Protein AF-A0A7J9CPM9-F1 (afdb_monomer_lite)

InterPro domains:
  IPR007705 Vesicle transport v-SNARE, N-terminal [PF05008] (13-63)
  IPR010989 SNARE [SSF47661] (13-64)
  IPR038407 Vesicle transport v-SNARE, N-terminal domain superfamily [G3DSA:1.20.58.400] (11-69)

Organism: Gossypium gossypioides (NCBI:txid34282)

Radius of gyration: 43.56 Å; chains: 1; bounding box: 111×20×104 Å

Foldseek 3Di:
DVVVVLVVVLVVLVVVLVVLVVVLVVQLVVLVPDDPVSSVVSVVVSVVSVVVSVVSVVVSVVVNVPDDDPPVVVVVVVVVVVVVVVVVVVVVVVVVVVVVVVVVVVVVVVVVVVVVVVVVVVVVVVVVVVVVVVVVVVVVVVVVVVVVVVVVVD

Sequence (154 aa):
MEVIIQIFMHLSIELDVAHFASQIRKMDLEARSLQPNVKAVLLAKLREYKSDLNNLKSEVKRIASGNLNPAARDELLESGMADALTASADQRSRLMTTTERLNQSSDRIKDGRRTMLETEELGVSILQDLHSQRQSLLHANNTVSLYGLSSWSG

Structure (mmCIF, N/CA/C/O backbone):
data_AF-A0A7J9CPM9-F1
#
_entry.id   AF-A0A7J9CPM9-F1
#
loop_
_atom_site.group_PDB
_atom_site.id
_atom_site.type_symbol
_atom_site.label_atom_id
_atom_site.label_alt_id
_atom_site.label_comp_id
_atom_site.label_asym_id
_atom_site.label_entity_id
_atom_site.label_seq_id
_atom_site.pdbx_PDB_ins_code
_atom_site.Cartn_x
_atom_site.Cartn_y
_atom_site.Cartn_z
_atom_site.occupancy
_atom_site.B_iso_or_equiv
_atom_site.auth_seq_id
_atom_site.auth_comp_id
_atom_site.auth_asym_id
_atom_site.auth_atom_id
_atom_site.pdbx_PDB_model_num
ATOM 1 N N . MET A 1 1 ? 47.557 -12.275 -34.104 1.00 62.56 1 MET A N 1
ATOM 2 C CA . MET A 1 1 ? 46.434 -13.159 -34.490 1.00 62.56 1 MET A CA 1
ATOM 3 C C . MET A 1 1 ? 45.152 -12.767 -33.752 1.00 62.56 1 MET A C 1
ATOM 5 O O . MET A 1 1 ? 44.134 -12.593 -34.398 1.00 62.56 1 MET A O 1
ATOM 9 N N . GLU A 1 2 ? 45.216 -12.523 -32.442 1.00 70.62 2 GLU A N 1
ATOM 10 C CA . GLU A 1 2 ? 44.077 -12.156 -31.578 1.00 70.62 2 GLU A CA 1
ATOM 11 C C . GLU A 1 2 ? 43.293 -10.902 -32.019 1.00 70.62 2 GLU A C 1
ATOM 13 O O . GLU A 1 2 ? 42.074 -10.946 -32.126 1.00 70.62 2 GLU A O 1
ATOM 18 N N . VAL A 1 3 ? 43.976 -9.817 -32.401 1.00 75.06 3 VAL A N 1
ATOM 19 C CA . VAL A 1 3 ? 43.317 -8.581 -32.880 1.00 75.06 3 VAL A CA 1
ATOM 20 C C . VAL A 1 3 ? 42.517 -8.807 -34.170 1.00 75.06 3 VAL A C 1
ATOM 22 O O . VAL A 1 3 ? 41.427 -8.271 -34.333 1.00 75.06 3 VAL A O 1
ATOM 25 N N . ILE A 1 4 ? 43.029 -9.641 -35.079 1.00 82.00 4 ILE A N 1
ATOM 26 C CA . ILE A 1 4 ? 42.342 -9.977 -36.336 1.00 82.00 4 ILE A CA 1
ATOM 27 C C . ILE A 1 4 ? 41.090 -10.815 -36.043 1.00 82.00 4 ILE A C 1
ATOM 29 O O . ILE A 1 4 ? 40.046 -10.580 -36.645 1.00 82.00 4 ILE A O 1
ATOM 33 N N . ILE A 1 5 ? 41.176 -11.743 -35.084 1.00 80.38 5 ILE A N 1
ATOM 34 C CA . ILE A 1 5 ? 40.041 -12.560 -34.632 1.00 80.38 5 ILE A CA 1
ATOM 35 C C . ILE A 1 5 ? 38.961 -11.676 -33.988 1.00 80.38 5 ILE A C 1
ATOM 37 O O . ILE A 1 5 ? 37.787 -11.822 -34.319 1.00 80.38 5 ILE A O 1
ATOM 41 N N . GLN A 1 6 ? 39.345 -10.721 -33.136 1.00 74.31 6 GLN A N 1
ATOM 42 C CA . GLN A 1 6 ? 38.427 -9.776 -32.489 1.00 74.31 6 GLN A CA 1
ATOM 43 C C . GLN A 1 6 ? 37.684 -8.899 -33.513 1.00 74.31 6 GLN A C 1
ATOM 45 O O . GLN A 1 6 ? 36.466 -8.745 -33.436 1.00 74.31 6 GLN A O 1
ATOM 50 N N . ILE A 1 7 ? 38.407 -8.347 -34.496 1.00 81.62 7 ILE A N 1
ATOM 51 C CA . ILE A 1 7 ? 37.827 -7.504 -35.555 1.00 81.62 7 ILE A CA 1
ATOM 52 C C . ILE A 1 7 ? 36.862 -8.316 -36.424 1.00 81.62 7 ILE A C 1
ATOM 54 O O . ILE A 1 7 ? 35.762 -7.852 -36.719 1.00 81.62 7 ILE A O 1
ATOM 58 N N . PHE A 1 8 ? 37.247 -9.537 -36.804 1.00 85.00 8 PHE A N 1
ATOM 59 C CA . PHE A 1 8 ? 36.393 -10.421 -37.593 1.00 85.00 8 PHE A CA 1
ATOM 60 C C . PHE A 1 8 ? 35.114 -10.806 -36.835 1.00 85.00 8 PHE A C 1
ATOM 62 O O . PHE A 1 8 ? 34.024 -10.758 -37.400 1.00 85.00 8 PHE A O 1
ATOM 69 N N . MET A 1 9 ? 35.232 -11.118 -35.541 1.00 83.69 9 MET A N 1
ATOM 70 C CA . MET A 1 9 ? 34.091 -11.424 -34.678 1.00 83.69 9 MET A CA 1
ATOM 71 C C . MET A 1 9 ? 33.135 -10.230 -34.554 1.00 83.69 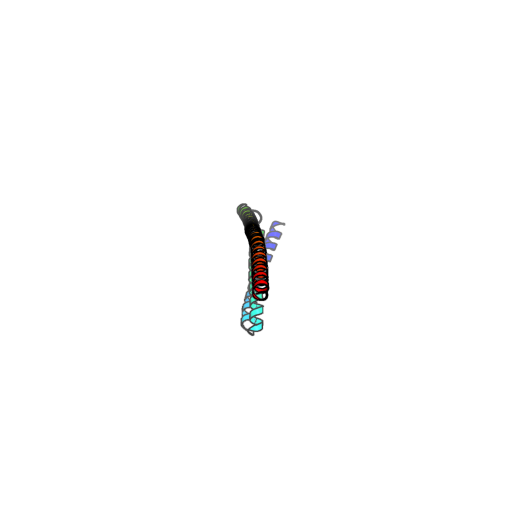9 MET A C 1
ATOM 73 O O . MET A 1 9 ? 31.929 -10.397 -34.713 1.00 83.69 9 MET A O 1
ATOM 77 N N . HIS A 1 10 ? 33.657 -9.021 -34.329 1.00 80.38 10 HIS A N 1
ATOM 78 C CA . HIS A 1 10 ? 32.836 -7.813 -34.232 1.00 80.38 10 HIS A CA 1
ATOM 79 C C . HIS A 1 10 ? 32.080 -7.520 -35.535 1.00 80.38 10 HIS A C 1
ATOM 81 O O . HIS A 1 10 ? 30.870 -7.297 -35.502 1.00 80.38 10 HIS A O 1
ATOM 87 N N . LEU A 1 11 ? 32.769 -7.594 -36.679 1.00 83.75 11 LEU A N 1
ATOM 88 C CA . LEU A 1 11 ? 32.161 -7.373 -37.991 1.00 83.75 11 LEU A CA 1
ATOM 89 C C . LEU A 1 11 ? 31.088 -8.425 -38.313 1.00 83.75 11 LEU A C 1
ATOM 91 O O . LEU A 1 11 ? 30.047 -8.084 -38.872 1.00 83.75 11 LEU A O 1
ATOM 95 N N . SER A 1 12 ? 31.316 -9.688 -37.929 1.00 87.00 12 SER A N 1
ATOM 96 C CA . SER A 1 12 ? 30.322 -10.759 -38.071 1.00 87.00 12 SER A CA 1
ATOM 97 C C . SER A 1 12 ? 29.054 -10.445 -37.276 1.00 87.00 12 SER A C 1
ATOM 99 O O . SER A 1 12 ? 27.957 -10.505 -37.821 1.00 87.00 12 SER A O 1
ATOM 101 N N . ILE A 1 13 ? 29.204 -10.039 -36.013 1.00 87.00 13 ILE A N 1
ATOM 102 C CA . ILE A 1 13 ? 28.071 -9.717 -35.140 1.00 87.00 13 ILE A CA 1
ATOM 103 C C . ILE A 1 13 ? 27.288 -8.504 -35.668 1.00 87.00 13 ILE A C 1
ATOM 105 O O . ILE A 1 13 ? 26.057 -8.517 -35.656 1.00 87.00 13 ILE A O 1
ATOM 109 N N . GLU A 1 14 ? 27.962 -7.455 -36.151 1.00 85.25 14 GLU A N 1
ATOM 110 C CA . GLU A 1 14 ? 27.271 -6.297 -36.738 1.00 85.25 14 GLU A CA 1
ATOM 111 C C . GLU A 1 14 ? 26.470 -6.667 -37.991 1.00 85.25 14 GLU A C 1
ATOM 113 O O . GLU A 1 14 ? 25.339 -6.196 -38.167 1.00 85.25 14 GLU A O 1
ATOM 118 N N . LEU A 1 15 ? 27.029 -7.534 -38.840 1.00 89.31 15 LEU A N 1
ATOM 119 C CA . LEU A 1 15 ? 26.349 -8.032 -40.030 1.00 89.31 15 LEU A CA 1
ATOM 120 C C . LEU A 1 15 ? 25.098 -8.839 -39.657 1.00 89.31 15 LEU A C 1
ATOM 122 O O . LEU A 1 15 ? 24.035 -8.629 -40.247 1.00 89.31 15 LEU A O 1
ATOM 126 N N . ASP A 1 16 ? 25.199 -9.701 -38.645 1.00 89.69 16 ASP A N 1
ATOM 127 C CA . ASP A 1 16 ? 24.076 -10.496 -38.148 1.00 89.69 16 ASP A CA 1
ATOM 128 C C . ASP A 1 16 ? 22.962 -9.603 -37.581 1.00 89.69 16 ASP A C 1
ATOM 130 O O . ASP A 1 16 ? 21.791 -9.764 -37.934 1.00 89.69 16 ASP A O 1
ATOM 134 N N . VAL A 1 17 ? 23.304 -8.591 -36.774 1.00 89.06 17 VAL A N 1
ATOM 135 C CA . VAL A 1 17 ? 22.330 -7.618 -36.242 1.00 89.06 17 VAL A CA 1
ATOM 136 C C . VAL A 1 17 ? 21.616 -6.870 -37.375 1.00 89.06 17 VAL A C 1
ATOM 138 O O . VAL A 1 17 ? 20.394 -6.687 -37.327 1.00 89.06 17 VAL A O 1
ATOM 141 N N . ALA A 1 18 ? 22.346 -6.460 -38.416 1.00 89.69 18 ALA A N 1
ATOM 142 C CA . ALA A 1 18 ? 21.758 -5.812 -39.587 1.00 89.69 18 ALA A CA 1
ATOM 143 C C . ALA A 1 18 ? 20.816 -6.755 -40.359 1.00 89.69 18 ALA A C 1
ATOM 145 O O . ALA A 1 18 ? 19.730 -6.341 -40.786 1.00 89.69 18 ALA A O 1
ATOM 146 N N . HIS A 1 19 ? 21.189 -8.029 -40.494 1.00 92.06 19 HIS A N 1
ATOM 147 C CA . HIS A 1 19 ? 20.360 -9.053 -41.122 1.00 92.06 19 HIS A CA 1
ATOM 148 C C . HIS A 1 19 ? 19.051 -9.283 -40.346 1.00 92.06 19 HIS A C 1
ATOM 150 O O . HIS A 1 19 ? 17.966 -9.215 -40.936 1.00 92.06 19 HIS A O 1
ATOM 156 N N . PHE A 1 20 ? 19.117 -9.450 -39.021 1.00 91.44 20 PHE A N 1
ATOM 157 C CA . PHE A 1 20 ? 17.926 -9.593 -38.176 1.00 91.44 20 PHE A CA 1
ATOM 158 C C . PHE A 1 20 ? 17.008 -8.366 -38.250 1.00 91.44 20 PHE A C 1
ATOM 160 O O . PHE A 1 20 ? 15.787 -8.511 -38.350 1.00 91.44 20 PHE A O 1
ATOM 167 N N . ALA A 1 21 ? 17.566 -7.153 -38.286 1.00 91.00 21 ALA A N 1
ATOM 168 C CA . ALA A 1 21 ? 16.777 -5.927 -38.415 1.00 91.00 21 ALA A CA 1
ATOM 169 C C . ALA A 1 21 ? 15.995 -5.877 -39.740 1.00 91.00 21 ALA A C 1
ATOM 171 O O . ALA A 1 21 ? 14.816 -5.505 -39.764 1.00 91.00 21 ALA A O 1
ATOM 172 N N . SER A 1 22 ? 16.629 -6.292 -40.840 1.00 93.00 22 SER A N 1
ATOM 173 C CA . SER A 1 22 ? 15.978 -6.420 -42.148 1.00 93.00 22 SER A CA 1
ATOM 174 C C . SER A 1 22 ? 14.845 -7.452 -42.118 1.00 93.00 22 SER A C 1
ATOM 176 O O . SER A 1 22 ? 13.735 -7.185 -42.591 1.00 93.00 22 SER A O 1
ATOM 178 N N . GLN A 1 23 ? 15.080 -8.604 -41.486 1.00 95.00 23 GLN A N 1
ATOM 179 C CA . GLN A 1 23 ? 14.089 -9.671 -41.370 1.00 95.00 23 GLN A CA 1
ATOM 180 C C . GLN A 1 23 ? 12.863 -9.238 -40.553 1.00 95.00 23 GLN A C 1
ATOM 182 O O . GLN A 1 23 ? 11.730 -9.458 -40.981 1.00 95.00 23 GLN A O 1
ATOM 187 N N . ILE A 1 24 ? 13.064 -8.540 -39.431 1.00 93.00 24 ILE A N 1
ATOM 188 C CA . ILE A 1 24 ? 11.974 -7.967 -38.627 1.00 93.00 24 ILE A CA 1
ATOM 189 C C . ILE A 1 24 ? 11.154 -6.964 -39.442 1.00 93.00 24 ILE A C 1
ATOM 191 O O . ILE A 1 24 ? 9.924 -6.960 -39.369 1.00 93.00 24 ILE A O 1
ATOM 195 N N . ARG A 1 25 ? 11.811 -6.123 -40.248 1.00 92.50 25 ARG A N 1
ATOM 196 C CA . ARG A 1 25 ? 11.119 -5.163 -41.118 1.00 92.50 25 ARG A CA 1
ATOM 197 C C . ARG A 1 25 ? 10.264 -5.865 -42.174 1.00 92.50 25 ARG A C 1
ATOM 199 O O . ARG A 1 25 ? 9.150 -5.417 -42.436 1.00 92.50 25 ARG A O 1
ATOM 206 N N . LYS A 1 26 ? 10.755 -6.965 -42.750 1.00 94.44 26 LYS A N 1
ATOM 207 C CA . LYS A 1 26 ? 9.991 -7.795 -43.690 1.00 94.44 26 LYS A CA 1
ATOM 208 C C . LYS A 1 26 ? 8.767 -8.423 -43.013 1.00 94.44 26 LYS A C 1
ATOM 210 O O . LYS A 1 26 ? 7.660 -8.279 -43.524 1.00 94.44 26 LYS A O 1
ATOM 215 N N . MET A 1 27 ? 8.943 -9.016 -41.831 1.00 93.88 27 MET A N 1
ATOM 216 C CA . MET A 1 27 ? 7.837 -9.598 -41.062 1.00 93.88 27 MET A CA 1
ATOM 217 C C . MET A 1 27 ? 6.778 -8.555 -40.664 1.00 93.88 27 MET A C 1
ATOM 219 O O . MET A 1 27 ? 5.592 -8.866 -40.656 1.00 93.88 27 MET A O 1
ATOM 223 N N . ASP A 1 28 ? 7.170 -7.309 -40.374 1.00 90.94 28 ASP A N 1
ATOM 224 C CA . ASP A 1 28 ? 6.231 -6.210 -40.091 1.00 90.94 28 ASP A CA 1
ATOM 225 C C . ASP A 1 28 ? 5.347 -5.869 -41.296 1.00 90.94 28 ASP A C 1
ATOM 227 O O . ASP A 1 28 ? 4.151 -5.627 -41.136 1.00 90.94 28 ASP A O 1
ATOM 231 N N . LEU A 1 29 ? 5.911 -5.890 -42.507 1.00 90.88 29 LEU A N 1
ATOM 232 C CA . LEU A 1 29 ? 5.160 -5.668 -43.744 1.00 90.88 29 LEU A CA 1
ATOM 233 C C . LEU A 1 29 ? 4.202 -6.826 -44.039 1.00 90.88 29 LEU A C 1
ATOM 235 O O . LEU A 1 29 ? 3.047 -6.586 -44.387 1.00 90.88 29 LEU A O 1
ATOM 239 N N . GLU A 1 30 ? 4.653 -8.065 -43.849 1.00 91.50 30 GLU A N 1
ATOM 240 C CA . GLU A 1 30 ? 3.836 -9.266 -44.053 1.00 91.50 30 GLU A CA 1
ATOM 241 C C . GLU A 1 30 ? 2.709 -9.375 -43.018 1.00 91.50 30 GLU A C 1
ATOM 243 O O . GLU A 1 30 ? 1.569 -9.658 -43.371 1.00 91.50 30 GLU A O 1
ATOM 248 N N . ALA A 1 31 ? 2.963 -9.057 -41.746 1.00 90.25 31 ALA A N 1
ATOM 249 C CA . ALA A 1 31 ? 1.936 -9.098 -40.706 1.00 90.25 31 ALA A CA 1
ATOM 250 C C . ALA A 1 31 ? 0.784 -8.108 -40.965 1.00 90.25 31 ALA A C 1
ATOM 252 O O . ALA A 1 31 ? -0.349 -8.337 -40.533 1.00 90.25 31 ALA A O 1
ATOM 253 N N . ARG A 1 32 ? 1.040 -7.004 -41.683 1.00 87.38 32 ARG A N 1
ATOM 254 C CA . ARG A 1 32 ? 0.024 -5.985 -41.994 1.00 87.38 32 ARG A CA 1
ATOM 255 C C . ARG A 1 32 ? -1.025 -6.449 -43.001 1.00 87.38 32 ARG A C 1
ATOM 257 O O . ARG A 1 32 ? -2.122 -5.888 -42.951 1.00 87.38 32 ARG A O 1
ATOM 264 N N . SER A 1 33 ? -0.709 -7.422 -43.862 1.00 88.06 33 SER A N 1
ATOM 265 C CA . SER A 1 33 ? -1.628 -7.975 -44.870 1.00 88.06 33 SER A CA 1
ATOM 266 C C . SER A 1 33 ? -2.509 -9.116 -44.339 1.00 88.06 33 SER A C 1
ATOM 268 O O . SER A 1 33 ? -3.397 -9.583 -45.049 1.00 88.06 33 SER A O 1
ATOM 270 N N . LEU A 1 34 ? -2.298 -9.549 -43.091 1.00 90.94 34 LEU A N 1
ATOM 271 C CA . LEU A 1 34 ? -3.043 -10.640 -42.461 1.00 90.94 34 LEU A CA 1
ATOM 272 C C . LEU A 1 34 ? -4.361 -10.180 -41.817 1.00 90.94 34 LEU A C 1
ATOM 274 O O . LEU A 1 34 ? -4.590 -8.996 -41.554 1.00 90.94 34 LEU A O 1
ATOM 278 N N . GLN A 1 35 ? -5.217 -11.159 -41.513 1.00 90.62 35 GLN A N 1
ATOM 279 C CA . GLN A 1 35 ? -6.495 -10.949 -40.830 1.00 90.62 35 GLN A CA 1
ATOM 280 C C . GLN A 1 35 ? -6.306 -10.342 -39.420 1.00 90.62 35 GLN A C 1
ATOM 282 O O . GLN A 1 35 ? -5.297 -10.624 -38.765 1.00 90.62 35 GLN A O 1
ATOM 287 N N . PRO A 1 36 ? -7.266 -9.538 -38.913 1.00 84.94 36 PRO A N 1
ATOM 288 C CA . PRO A 1 36 ? -7.095 -8.745 -37.687 1.00 84.94 36 PRO A CA 1
ATOM 289 C C . PRO A 1 36 ? -6.697 -9.543 -36.435 1.00 84.94 36 PRO A C 1
ATOM 291 O O . PRO A 1 36 ? -5.883 -9.077 -35.639 1.00 84.94 36 PRO A O 1
ATOM 294 N N . ASN A 1 37 ? -7.236 -10.753 -36.281 1.00 82.62 37 ASN A N 1
ATOM 295 C CA . ASN A 1 37 ? -6.967 -11.657 -35.161 1.00 82.62 37 ASN A CA 1
ATOM 296 C C . ASN A 1 37 ? -5.507 -12.144 -35.127 1.00 82.62 37 ASN A C 1
ATOM 298 O O . ASN A 1 37 ? -4.856 -12.077 -34.087 1.00 82.62 37 ASN A O 1
ATOM 302 N N . VAL A 1 38 ? -4.971 -12.592 -36.264 1.00 87.00 38 VAL A N 1
ATOM 303 C CA . VAL A 1 38 ? -3.589 -13.089 -36.381 1.00 87.00 38 VAL A CA 1
ATOM 304 C C . VAL A 1 38 ? -2.593 -11.925 -36.393 1.00 87.00 38 VAL A C 1
ATOM 306 O O . VAL A 1 38 ? -1.536 -11.988 -35.763 1.00 87.00 38 VAL A O 1
ATOM 309 N N . LYS A 1 39 ? -2.960 -10.817 -37.047 1.00 89.88 39 LYS A N 1
ATOM 310 C CA . LYS A 1 39 ? -2.171 -9.582 -37.127 1.00 89.88 39 LYS A CA 1
ATOM 311 C C . LYS A 1 39 ? -1.830 -9.010 -35.751 1.00 89.88 39 LYS A C 1
ATOM 313 O O . LYS A 1 39 ? -0.679 -8.650 -35.521 1.00 89.88 39 LYS A O 1
ATOM 318 N N . ALA A 1 40 ? -2.799 -8.930 -34.836 1.00 86.94 40 ALA A N 1
ATOM 319 C CA . ALA A 1 40 ? -2.576 -8.356 -33.506 1.00 86.94 40 ALA A CA 1
ATOM 320 C C . ALA A 1 40 ? -1.516 -9.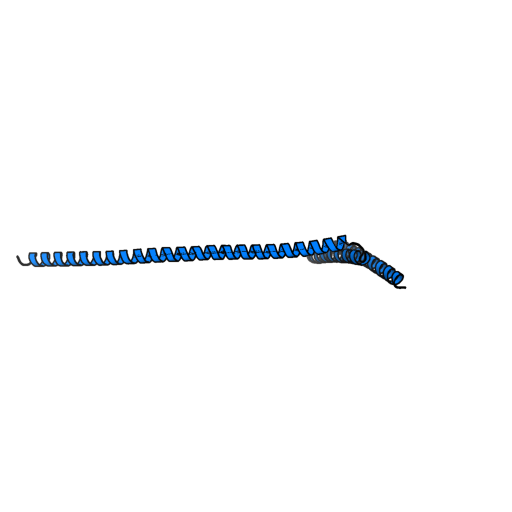135 -32.705 1.00 86.94 40 ALA A C 1
ATOM 322 O O . ALA A 1 40 ? -0.617 -8.534 -32.115 1.00 86.94 40 ALA A O 1
ATOM 323 N N . VAL A 1 41 ? -1.576 -10.471 -32.747 1.00 90.12 41 VAL A N 1
ATOM 324 C CA . VAL A 1 41 ? -0.631 -11.356 -32.046 1.00 90.12 41 VAL A CA 1
ATOM 325 C C . VAL A 1 41 ? 0.778 -11.245 -32.635 1.00 90.12 41 VAL A C 1
ATOM 327 O O . VAL A 1 41 ? 1.755 -11.139 -31.894 1.00 90.12 41 VAL A O 1
ATOM 330 N N . LEU A 1 42 ? 0.902 -11.227 -33.965 1.00 89.69 42 LEU A N 1
ATOM 331 C CA . LEU A 1 42 ? 2.205 -11.134 -34.629 1.00 89.69 42 LEU A CA 1
ATOM 332 C C . LEU A 1 42 ? 2.856 -9.756 -34.460 1.00 89.69 42 LEU A C 1
ATOM 334 O O . LEU A 1 42 ? 4.063 -9.684 -34.244 1.00 89.69 42 LEU A O 1
ATOM 338 N N . LEU A 1 43 ? 2.082 -8.666 -34.481 1.00 88.88 43 LEU A N 1
ATOM 339 C CA . LEU A 1 43 ? 2.612 -7.324 -34.216 1.00 88.88 43 LEU A CA 1
ATOM 340 C C . LEU A 1 43 ? 3.111 -7.166 -32.773 1.00 88.88 43 LEU A C 1
ATOM 342 O O . LEU A 1 43 ? 4.106 -6.476 -32.548 1.00 88.88 43 LEU A O 1
ATOM 346 N N . ALA A 1 44 ? 2.468 -7.827 -31.804 1.00 89.31 44 ALA A N 1
ATOM 347 C CA . ALA A 1 44 ? 2.952 -7.859 -30.426 1.00 89.31 44 ALA A CA 1
ATOM 348 C C . ALA A 1 44 ? 4.322 -8.554 -30.327 1.00 89.31 44 ALA A C 1
ATOM 350 O O . ALA A 1 44 ? 5.252 -7.966 -29.774 1.00 89.31 44 ALA A O 1
ATOM 351 N N . LYS A 1 45 ? 4.478 -9.731 -30.952 1.00 90.94 45 LYS A N 1
ATOM 352 C CA . LYS A 1 45 ? 5.773 -10.436 -31.035 1.00 90.94 45 LYS A CA 1
ATOM 353 C C . LYS A 1 45 ? 6.837 -9.634 -31.788 1.00 90.94 45 LYS A C 1
ATOM 355 O O . LYS A 1 45 ? 7.994 -9.609 -31.396 1.00 90.94 45 LYS A O 1
ATOM 360 N N . LEU A 1 46 ? 6.456 -8.916 -32.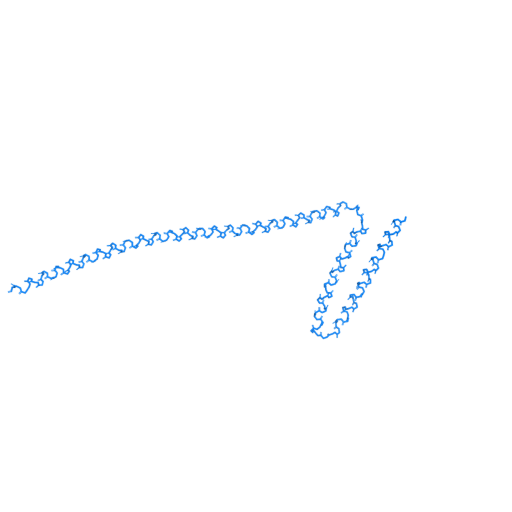844 1.00 91.12 46 LEU A N 1
ATOM 361 C CA . LEU A 1 46 ? 7.383 -8.046 -33.574 1.00 91.12 46 LEU A CA 1
ATOM 362 C C . LEU A 1 46 ? 7.868 -6.863 -32.737 1.00 91.12 46 LEU A C 1
ATOM 364 O O . LEU A 1 46 ? 8.997 -6.412 -32.921 1.00 91.12 46 LEU A O 1
ATOM 368 N N . ARG A 1 47 ? 7.039 -6.342 -31.826 1.00 89.44 47 ARG A N 1
ATOM 369 C CA . ARG A 1 47 ? 7.462 -5.301 -30.881 1.00 89.44 47 ARG A CA 1
ATOM 370 C C . ARG A 1 47 ? 8.483 -5.842 -29.880 1.00 89.44 47 ARG A C 1
ATOM 372 O O . ARG A 1 47 ? 9.449 -5.143 -29.594 1.00 89.44 47 ARG A O 1
ATOM 379 N N . GLU A 1 48 ? 8.282 -7.065 -29.402 1.00 89.69 48 GLU A N 1
ATOM 380 C CA . GLU A 1 48 ? 9.221 -7.777 -28.529 1.00 89.69 48 GLU A CA 1
ATOM 381 C C . GLU A 1 48 ? 10.568 -7.991 -29.235 1.00 89.69 48 GLU A C 1
ATOM 383 O O . GLU A 1 48 ? 11.575 -7.460 -28.783 1.00 89.69 48 GLU A O 1
ATOM 388 N N . TYR A 1 49 ? 10.577 -8.575 -30.440 1.00 92.12 49 TYR A N 1
ATOM 389 C CA . TYR A 1 49 ? 11.814 -8.775 -31.207 1.00 92.12 49 TYR A CA 1
ATOM 390 C C . TYR A 1 49 ? 12.547 -7.474 -31.562 1.00 92.12 49 TYR A C 1
ATOM 392 O O . TYR A 1 49 ? 13.775 -7.446 -31.598 1.00 92.12 49 TYR A O 1
ATOM 400 N N . LYS A 1 50 ? 11.827 -6.369 -31.805 1.00 91.00 50 LYS A N 1
ATOM 401 C CA . LYS A 1 50 ? 12.454 -5.043 -31.980 1.00 91.00 50 LYS A CA 1
ATOM 402 C C . LYS A 1 50 ? 13.139 -4.567 -30.698 1.00 91.00 50 LYS A C 1
ATOM 404 O O . LYS A 1 50 ? 14.209 -3.969 -30.776 1.00 91.00 50 LYS A O 1
ATOM 409 N N . SER A 1 51 ? 12.524 -4.808 -29.541 1.00 90.44 51 SER A N 1
ATOM 410 C CA . SER A 1 51 ? 13.101 -4.482 -28.236 1.00 90.44 51 SER A CA 1
ATOM 411 C C . SER A 1 51 ? 14.352 -5.318 -27.968 1.00 90.44 51 SER A C 1
ATOM 413 O O . SER A 1 51 ? 15.398 -4.761 -27.645 1.00 90.44 51 SER A O 1
ATOM 415 N N . ASP A 1 52 ? 14.278 -6.629 -28.193 1.00 87.94 52 ASP A N 1
ATOM 416 C CA . ASP A 1 52 ? 15.404 -7.545 -27.999 1.00 87.94 52 ASP A CA 1
ATOM 417 C C . ASP A 1 52 ? 16.576 -7.202 -28.918 1.00 87.94 52 ASP A C 1
ATOM 419 O O . ASP A 1 52 ? 17.721 -7.164 -28.472 1.00 87.94 52 ASP A O 1
ATOM 423 N N . LEU A 1 53 ? 16.305 -6.855 -30.181 1.00 89.38 53 LEU A N 1
ATOM 424 C CA . LEU A 1 53 ? 17.340 -6.409 -31.115 1.00 89.38 53 LEU A CA 1
ATOM 425 C C . LEU A 1 53 ? 18.008 -5.110 -30.650 1.00 89.38 53 LEU A C 1
ATOM 427 O O . LEU A 1 53 ? 19.225 -4.970 -30.770 1.00 89.38 53 LEU A O 1
ATOM 431 N N . ASN A 1 54 ? 17.246 -4.162 -3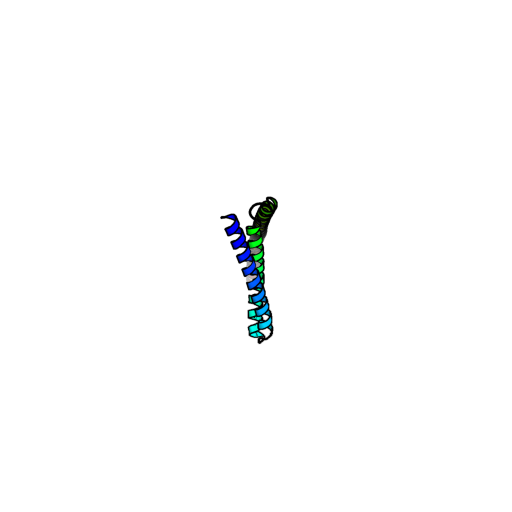0.099 1.00 87.19 54 ASN A N 1
ATOM 432 C CA . ASN A 1 54 ? 17.811 -2.931 -29.544 1.00 87.19 54 ASN A CA 1
ATOM 433 C C . ASN A 1 54 ? 18.694 -3.203 -28.316 1.00 87.19 54 ASN A C 1
ATOM 435 O O . ASN A 1 54 ? 19.756 -2.591 -28.190 1.00 87.19 54 ASN A O 1
ATOM 439 N N . ASN A 1 55 ? 18.288 -4.138 -27.454 1.00 87.31 55 ASN A N 1
ATOM 440 C CA . ASN A 1 55 ? 19.075 -4.578 -26.301 1.00 87.31 55 ASN A CA 1
ATOM 441 C C . ASN A 1 55 ? 20.361 -5.291 -26.740 1.00 87.31 55 ASN A C 1
ATOM 443 O O . ASN A 1 55 ? 21.444 -4.972 -26.259 1.00 87.31 55 ASN A O 1
ATOM 447 N N . LEU A 1 56 ? 20.271 -6.192 -27.719 1.00 85.50 56 LEU A N 1
ATOM 448 C CA . LEU A 1 56 ? 21.440 -6.878 -28.262 1.00 85.50 56 LEU A CA 1
ATOM 449 C C . LEU A 1 56 ? 22.402 -5.883 -28.922 1.00 85.50 56 LEU A C 1
ATOM 451 O O . LEU A 1 56 ? 23.605 -5.937 -28.698 1.00 85.50 56 LEU A O 1
ATOM 455 N N . LYS A 1 57 ? 21.885 -4.907 -29.677 1.00 85.50 57 LYS A N 1
ATOM 456 C CA . LYS A 1 57 ? 22.697 -3.842 -30.279 1.00 85.50 57 LYS A CA 1
ATOM 457 C C . LYS A 1 57 ? 23.424 -2.998 -29.224 1.00 85.50 57 LYS A C 1
ATOM 459 O O . LYS A 1 57 ? 24.576 -2.620 -29.442 1.00 85.50 57 LYS A O 1
ATOM 464 N N . SER A 1 58 ? 22.775 -2.679 -28.101 1.00 82.25 58 SER A N 1
ATOM 465 C CA . SER A 1 58 ? 23.403 -1.909 -27.019 1.00 82.25 58 SER A CA 1
ATOM 466 C C . SER A 1 58 ? 24.478 -2.722 -26.291 1.00 82.25 58 SER A C 1
ATOM 468 O O . SER A 1 58 ? 25.553 -2.195 -26.001 1.00 82.25 58 SER A O 1
ATOM 470 N N . GLU A 1 59 ? 24.246 -4.017 -26.086 1.00 81.62 59 GLU A N 1
ATOM 471 C CA . GLU A 1 59 ? 25.219 -4.956 -25.529 1.00 81.62 59 GLU A CA 1
ATOM 472 C C . GLU A 1 59 ? 26.430 -5.168 -26.445 1.00 81.62 59 GLU A C 1
ATOM 474 O O . GLU A 1 59 ? 27.566 -5.072 -25.985 1.00 81.62 59 GLU A O 1
ATOM 479 N N . VAL A 1 60 ? 26.218 -5.350 -27.750 1.00 79.38 60 VAL A N 1
ATOM 480 C CA . VAL A 1 60 ? 27.303 -5.445 -28.739 1.00 79.38 60 VAL A CA 1
ATOM 481 C C . VAL A 1 60 ? 28.133 -4.169 -28.747 1.00 79.38 60 VAL A C 1
ATOM 483 O O . VAL A 1 60 ? 29.358 -4.244 -28.713 1.00 79.38 60 VAL A O 1
ATOM 486 N N . LYS A 1 61 ? 27.495 -2.992 -28.710 1.00 78.56 61 LYS A N 1
ATOM 487 C CA . LYS A 1 61 ? 28.206 -1.711 -28.614 1.00 78.56 61 LYS A CA 1
ATOM 488 C C . LYS A 1 61 ? 29.033 -1.625 -27.328 1.00 78.56 61 LYS A C 1
ATOM 490 O O . LYS A 1 61 ? 30.170 -1.164 -27.380 1.00 78.56 61 LYS A O 1
ATOM 495 N N . ARG A 1 62 ? 28.497 -2.085 -26.193 1.00 74.12 62 ARG A N 1
ATOM 496 C CA . ARG A 1 62 ? 29.185 -2.125 -24.890 1.00 74.12 62 ARG A CA 1
ATOM 497 C C . ARG A 1 62 ? 30.406 -3.049 -24.905 1.00 74.12 62 ARG A C 1
ATOM 499 O O . ARG A 1 62 ? 31.455 -2.671 -24.401 1.00 74.12 62 ARG A O 1
ATOM 506 N N . ILE A 1 63 ? 30.284 -4.235 -25.496 1.00 73.31 63 ILE A N 1
ATOM 507 C CA . ILE A 1 63 ? 31.377 -5.215 -25.584 1.00 73.31 63 ILE A CA 1
ATOM 508 C C . ILE A 1 63 ? 32.440 -4.751 -26.594 1.00 73.31 63 ILE A C 1
ATOM 510 O O . ILE A 1 63 ? 33.633 -4.808 -26.304 1.00 73.31 63 ILE A O 1
ATOM 514 N N . ALA A 1 64 ? 32.020 -4.233 -27.752 1.00 68.94 64 ALA A N 1
ATOM 515 C CA . ALA A 1 64 ? 32.908 -3.749 -28.810 1.00 68.94 64 ALA A CA 1
ATOM 516 C C . ALA A 1 64 ? 33.701 -2.495 -28.416 1.00 68.94 64 ALA A C 1
ATOM 518 O O . ALA A 1 64 ? 34.849 -2.338 -28.821 1.00 68.94 64 ALA A O 1
ATOM 519 N N . SER A 1 65 ? 33.124 -1.627 -27.578 1.00 63.84 65 SER A N 1
ATOM 520 C CA . SER A 1 65 ? 33.831 -0.480 -26.985 1.00 63.84 65 SER A CA 1
ATOM 521 C C . SER A 1 65 ? 34.737 -0.852 -25.801 1.00 63.84 65 SER A C 1
ATOM 523 O O . SER A 1 65 ? 35.211 0.042 -25.104 1.00 63.84 65 SER A O 1
ATOM 525 N N . GLY A 1 66 ? 34.983 -2.157 -25.606 1.00 53.75 66 GLY A N 1
ATOM 526 C CA . GLY A 1 66 ? 35.985 -2.783 -24.744 1.00 53.75 66 GLY A CA 1
ATOM 527 C C . GLY A 1 66 ? 36.673 -1.874 -23.729 1.00 53.75 66 GLY A C 1
ATOM 528 O O . GLY A 1 66 ? 37.620 -1.183 -24.073 1.00 53.75 66 GLY A O 1
ATOM 529 N N . ASN A 1 67 ? 36.255 -1.950 -22.462 1.00 53.72 67 ASN A N 1
ATOM 530 C CA . ASN A 1 67 ? 37.089 -1.671 -21.283 1.00 53.72 67 ASN A CA 1
ATOM 531 C C . ASN A 1 67 ? 37.851 -0.317 -21.227 1.00 53.72 67 ASN A C 1
ATOM 533 O O . ASN A 1 67 ? 38.842 -0.213 -20.509 1.00 53.72 67 ASN A O 1
ATOM 537 N N . LEU A 1 68 ? 37.415 0.720 -21.955 1.00 51.41 68 LEU A N 1
ATOM 538 C CA . LEU A 1 68 ? 38.125 2.011 -22.029 1.00 51.41 68 LEU A CA 1
ATOM 539 C C . LEU A 1 68 ? 37.346 3.223 -21.499 1.00 51.41 68 LEU A C 1
ATOM 541 O O . LEU A 1 68 ? 37.888 4.324 -21.495 1.00 51.41 68 LEU A O 1
ATOM 545 N N . ASN A 1 69 ? 36.116 3.058 -21.004 1.00 56.28 69 ASN A N 1
ATOM 546 C CA . ASN A 1 69 ? 35.351 4.173 -20.436 1.00 56.28 69 ASN A CA 1
ATOM 547 C C . ASN A 1 69 ? 35.137 3.998 -18.928 1.00 56.28 69 ASN A C 1
ATOM 549 O O . ASN A 1 69 ? 34.151 3.372 -18.532 1.00 56.28 69 ASN A O 1
ATOM 553 N N . PRO A 1 70 ? 35.994 4.587 -18.068 1.00 57.53 70 PRO A N 1
ATOM 554 C CA . PRO A 1 70 ? 35.709 4.677 -16.634 1.00 57.53 70 PRO A CA 1
ATOM 555 C C . PRO A 1 70 ? 34.347 5.338 -16.362 1.00 57.53 70 PRO A C 1
ATOM 557 O O . PRO A 1 70 ? 33.674 4.947 -15.416 1.00 57.53 70 PRO A O 1
ATOM 560 N N . ALA A 1 71 ? 33.889 6.232 -17.248 1.00 58.03 71 ALA A N 1
ATOM 561 C CA . ALA A 1 71 ? 32.562 6.849 -17.193 1.00 58.03 71 ALA A CA 1
ATOM 562 C C . ALA A 1 71 ? 31.403 5.841 -17.335 1.00 58.03 71 ALA A C 1
ATOM 564 O O . ALA A 1 71 ? 30.434 5.923 -16.595 1.00 58.03 71 ALA A O 1
ATOM 565 N N . ALA A 1 72 ? 31.516 4.835 -18.211 1.00 58.31 72 ALA A N 1
ATOM 566 C CA . ALA A 1 72 ? 30.461 3.828 -18.385 1.00 58.31 72 ALA A CA 1
ATOM 567 C C . ALA A 1 72 ? 30.385 2.850 -17.197 1.00 58.31 72 ALA A C 1
ATOM 569 O O . ALA A 1 72 ? 29.324 2.310 -16.888 1.00 58.31 72 ALA A O 1
ATOM 570 N N . ARG A 1 73 ? 31.518 2.620 -16.517 1.00 60.88 73 ARG A N 1
ATOM 571 C CA . ARG A 1 73 ? 31.559 1.872 -15.254 1.00 60.88 73 ARG A CA 1
ATOM 572 C C . ARG A 1 73 ? 30.922 2.676 -14.122 1.00 60.88 73 ARG A C 1
ATOM 574 O O . ARG A 1 73 ? 30.231 2.081 -13.303 1.00 60.88 73 ARG A O 1
ATOM 581 N N . ASP A 1 74 ? 31.156 3.984 -14.075 1.00 59.59 74 ASP A N 1
ATOM 582 C CA . ASP A 1 74 ? 30.559 4.872 -13.072 1.00 59.59 74 ASP A CA 1
ATOM 583 C C . ASP A 1 74 ? 29.043 4.996 -13.260 1.00 59.59 74 ASP A C 1
ATOM 585 O O . ASP A 1 74 ? 28.306 4.776 -12.307 1.00 59.59 74 ASP A O 1
ATOM 589 N N . GLU A 1 75 ? 28.566 5.181 -14.496 1.00 61.47 75 GLU A N 1
ATOM 590 C CA . GLU A 1 75 ? 27.129 5.204 -14.817 1.00 61.47 75 GLU A CA 1
ATOM 591 C C . GLU A 1 75 ? 26.424 3.882 -14.462 1.00 61.47 75 GLU A C 1
ATOM 593 O O . GLU A 1 75 ? 25.298 3.887 -13.966 1.00 61.47 75 GLU A O 1
ATOM 598 N N . LEU A 1 76 ? 27.072 2.728 -14.669 1.00 63.78 76 LEU A N 1
ATOM 599 C CA . LEU A 1 76 ? 26.500 1.430 -14.293 1.00 63.78 76 LEU A CA 1
ATOM 600 C C . LEU A 1 76 ? 26.433 1.244 -12.769 1.00 63.78 76 LEU A C 1
ATOM 602 O O . LEU A 1 76 ? 25.464 0.681 -12.258 1.00 63.78 76 LEU A O 1
ATOM 606 N N . LEU A 1 77 ? 27.451 1.704 -12.037 1.00 67.56 77 LEU A N 1
ATOM 607 C CA . LEU A 1 77 ? 27.429 1.688 -10.574 1.00 67.56 77 LEU A CA 1
ATOM 608 C C . LEU A 1 77 ? 26.403 2.669 -10.010 1.00 67.56 77 LEU A C 1
ATOM 610 O O . LEU A 1 77 ? 25.715 2.328 -9.050 1.00 67.56 77 LEU A O 1
ATOM 614 N N . GLU A 1 78 ? 26.266 3.843 -10.618 1.00 67.81 78 GLU A N 1
ATOM 615 C CA . GLU A 1 78 ? 25.252 4.831 -10.267 1.00 67.81 78 GLU A CA 1
ATOM 616 C C . GLU A 1 78 ? 23.844 4.288 -10.535 1.00 67.81 78 GLU A C 1
ATOM 618 O O . GLU A 1 78 ? 22.993 4.362 -9.653 1.00 67.81 78 GLU A O 1
ATOM 623 N N . SER A 1 79 ? 23.617 3.635 -11.680 1.00 67.44 79 SER A N 1
ATOM 624 C CA . SER A 1 79 ? 22.359 2.941 -11.987 1.00 67.44 79 SER A CA 1
ATOM 625 C C . SER A 1 79 ? 22.051 1.842 -10.968 1.00 67.44 79 SER A C 1
ATOM 627 O O . SER A 1 79 ? 20.940 1.785 -10.450 1.00 67.44 79 SER A O 1
ATOM 629 N N . GLY A 1 80 ? 23.025 0.988 -10.632 1.00 69.50 80 GLY A N 1
ATOM 630 C CA . GLY A 1 80 ? 22.832 -0.069 -9.635 1.00 69.50 80 GLY A CA 1
ATOM 631 C C . GLY A 1 80 ? 22.574 0.479 -8.226 1.00 69.50 80 GLY A C 1
ATOM 632 O O . GLY A 1 80 ? 21.793 -0.091 -7.463 1.00 69.50 80 GLY A O 1
ATOM 633 N N . MET A 1 81 ? 23.187 1.613 -7.883 1.00 72.38 81 MET A N 1
ATOM 634 C CA . MET A 1 81 ? 22.948 2.311 -6.622 1.00 72.38 81 MET A CA 1
ATOM 635 C C . MET A 1 81 ? 21.581 3.005 -6.603 1.00 72.38 81 MET A C 1
ATOM 637 O O . MET A 1 81 ? 20.900 2.954 -5.581 1.00 72.38 81 MET A O 1
ATOM 641 N N . ALA A 1 82 ? 21.142 3.591 -7.718 1.00 70.94 82 ALA A N 1
ATOM 642 C CA . ALA A 1 82 ? 19.814 4.178 -7.873 1.00 70.94 82 ALA A CA 1
ATOM 643 C C . ALA A 1 82 ? 18.706 3.118 -7.764 1.00 70.94 82 ALA A C 1
ATOM 645 O O . ALA A 1 82 ? 17.714 3.338 -7.064 1.00 70.94 82 ALA A O 1
ATOM 646 N N . ASP A 1 83 ? 18.900 1.944 -8.364 1.00 70.94 83 ASP A N 1
ATOM 647 C CA . ASP A 1 83 ? 17.981 0.810 -8.234 1.00 70.94 83 ASP A CA 1
ATOM 648 C C . ASP A 1 83 ? 17.933 0.290 -6.790 1.00 70.94 83 ASP A C 1
ATOM 650 O O . ASP A 1 83 ? 16.851 0.068 -6.241 1.00 70.94 83 ASP A O 1
ATOM 654 N N . ALA A 1 84 ? 19.087 0.164 -6.124 1.00 71.25 84 ALA A N 1
ATOM 655 C CA . ALA A 1 84 ? 19.150 -0.241 -4.719 1.00 71.25 84 ALA A CA 1
ATOM 656 C C . ALA A 1 84 ? 18.495 0.789 -3.778 1.00 71.25 84 ALA A C 1
ATOM 658 O O . ALA A 1 84 ? 17.787 0.414 -2.839 1.00 71.25 84 ALA A O 1
ATOM 659 N N . LEU A 1 85 ? 18.689 2.086 -4.034 1.00 75.56 85 LEU A N 1
ATOM 660 C CA . LEU A 1 85 ? 18.043 3.175 -3.298 1.00 75.56 85 LEU A CA 1
ATOM 661 C C . LEU A 1 85 ? 16.528 3.166 -3.505 1.00 75.56 85 LEU A C 1
ATOM 663 O O . LEU A 1 85 ? 15.787 3.338 -2.540 1.00 75.56 85 LEU A O 1
ATOM 667 N N . THR A 1 86 ? 16.069 2.911 -4.729 1.00 77.06 86 THR A N 1
ATOM 668 C CA . THR A 1 86 ? 14.642 2.817 -5.060 1.00 77.06 86 THR A CA 1
ATOM 669 C C . THR A 1 86 ? 14.005 1.607 -4.379 1.00 77.06 86 THR A C 1
ATOM 671 O O . THR A 1 86 ? 12.989 1.751 -3.703 1.00 77.06 86 THR A O 1
ATOM 674 N N . ALA A 1 87 ? 14.640 0.433 -4.446 1.00 77.69 87 ALA A N 1
ATOM 675 C CA . ALA A 1 87 ? 14.179 -0.763 -3.741 1.00 77.69 87 ALA A CA 1
ATOM 676 C C . ALA A 1 87 ? 14.127 -0.550 -2.215 1.00 77.69 87 ALA A C 1
ATOM 678 O O . ALA A 1 87 ? 13.158 -0.940 -1.561 1.00 77.69 87 ALA A O 1
ATOM 679 N N . SER A 1 88 ? 15.134 0.123 -1.650 1.00 83.19 88 SER A N 1
ATOM 680 C CA . SER A 1 88 ? 15.179 0.488 -0.228 1.00 83.19 88 SER A CA 1
ATOM 681 C C . SER A 1 88 ? 14.075 1.483 0.155 1.00 83.19 88 SER A C 1
ATOM 683 O O . SER A 1 88 ? 13.401 1.315 1.177 1.00 83.19 88 SER A O 1
ATOM 685 N N . ALA A 1 89 ? 13.824 2.495 -0.681 1.00 82.62 89 ALA A N 1
ATOM 686 C CA . ALA A 1 89 ? 12.749 3.462 -0.480 1.00 82.62 89 ALA A CA 1
ATOM 687 C C . ALA A 1 89 ? 11.366 2.792 -0.518 1.00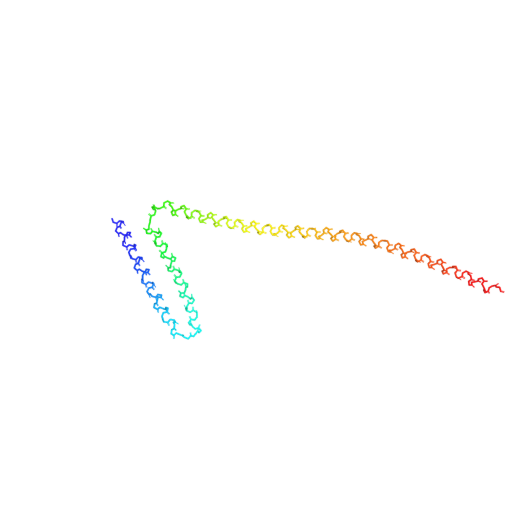 82.62 89 ALA A C 1
ATOM 689 O O . ALA A 1 89 ? 10.532 3.055 0.352 1.00 82.62 89 ALA A O 1
ATOM 690 N N . ASP A 1 90 ? 11.149 1.864 -1.450 1.00 87.62 90 ASP A N 1
ATOM 691 C CA . ASP A 1 90 ? 9.925 1.066 -1.547 1.00 87.62 90 ASP A CA 1
ATOM 692 C C . ASP A 1 90 ? 9.708 0.191 -0.307 1.00 87.62 90 ASP A C 1
ATOM 694 O O . ASP A 1 90 ? 8.605 0.145 0.250 1.00 87.62 90 ASP A O 1
ATOM 698 N N . GLN A 1 91 ? 10.760 -0.473 0.181 1.00 90.62 91 GLN A N 1
ATOM 699 C CA . GLN A 1 91 ? 10.706 -1.236 1.431 1.00 90.62 91 GLN A CA 1
ATOM 700 C C . GLN A 1 91 ? 10.354 -0.337 2.621 1.00 90.62 91 GLN A C 1
ATOM 702 O O . GLN A 1 91 ? 9.472 -0.675 3.415 1.00 90.62 91 GLN A O 1
ATOM 707 N N . ARG A 1 92 ? 10.984 0.838 2.725 1.00 91.81 92 ARG A N 1
ATOM 708 C CA . ARG A 1 92 ? 10.704 1.814 3.784 1.00 91.81 92 ARG A CA 1
ATOM 709 C C . ARG A 1 92 ? 9.263 2.324 3.725 1.00 91.81 92 ARG A C 1
ATOM 711 O O . ARG A 1 92 ? 8.614 2.406 4.765 1.00 91.81 92 ARG A O 1
ATOM 718 N N . SER A 1 93 ? 8.748 2.614 2.532 1.00 91.50 93 SER A N 1
ATOM 719 C CA . SER A 1 93 ? 7.361 3.047 2.312 1.00 91.50 93 SER A CA 1
ATOM 720 C C . SER A 1 93 ? 6.350 1.983 2.761 1.00 91.50 93 SER A C 1
ATOM 722 O O . SER A 1 93 ? 5.389 2.273 3.485 1.00 91.50 93 SER A O 1
ATOM 724 N N . ARG A 1 94 ? 6.608 0.712 2.423 1.00 93.12 94 ARG A N 1
ATOM 725 C CA . ARG A 1 94 ? 5.792 -0.432 2.868 1.00 93.12 94 ARG A CA 1
ATOM 726 C C . ARG A 1 94 ? 5.805 -0.592 4.385 1.00 93.12 94 ARG A C 1
ATOM 728 O O . ARG A 1 94 ? 4.745 -0.783 4.986 1.00 93.12 94 ARG A O 1
ATOM 735 N N . LEU A 1 95 ? 6.980 -0.492 5.007 1.00 95.00 95 LEU A N 1
ATOM 736 C CA . LEU A 1 95 ? 7.117 -0.556 6.463 1.00 95.00 95 LEU A CA 1
ATOM 737 C C . LEU A 1 95 ? 6.366 0.591 7.140 1.00 95.00 95 LEU A C 1
ATOM 739 O O . LEU A 1 95 ? 5.587 0.343 8.052 1.00 95.00 95 LEU A O 1
ATOM 743 N N . MET A 1 96 ? 6.518 1.822 6.649 1.00 94.94 96 MET A N 1
ATOM 744 C CA . MET A 1 96 ? 5.804 2.990 7.170 1.00 94.94 96 MET A CA 1
ATOM 745 C C . MET A 1 96 ? 4.281 2.808 7.091 1.00 94.94 96 MET A C 1
ATOM 747 O O . MET A 1 96 ? 3.586 3.014 8.081 1.00 94.94 96 MET A O 1
ATOM 751 N N . THR A 1 97 ? 3.767 2.333 5.953 1.00 95.06 97 THR A N 1
ATOM 752 C CA . THR A 1 97 ? 2.331 2.052 5.772 1.00 95.06 97 THR A CA 1
ATOM 753 C C . THR A 1 97 ? 1.827 0.963 6.724 1.00 95.06 97 THR A C 1
ATOM 755 O O . THR A 1 97 ? 0.700 1.029 7.218 1.00 95.06 97 THR A O 1
ATOM 758 N N . THR A 1 98 ? 2.649 -0.056 6.982 1.00 94.69 98 THR A N 1
ATOM 759 C CA . THR A 1 98 ? 2.302 -1.159 7.890 1.00 94.69 98 THR A CA 1
ATOM 760 C C . THR A 1 98 ? 2.283 -0.688 9.342 1.00 94.69 98 THR A C 1
ATOM 762 O O . THR A 1 98 ? 1.340 -0.992 10.070 1.00 94.69 98 THR A O 1
ATOM 765 N N . THR A 1 99 ? 3.274 0.107 9.747 1.00 95.75 99 THR A N 1
ATOM 766 C CA . THR A 1 99 ? 3.340 0.719 11.079 1.00 95.75 99 THR A CA 1
ATOM 767 C C . THR A 1 99 ? 2.161 1.655 11.327 1.00 95.75 99 THR A C 1
ATOM 769 O O . THR A 1 99 ? 1.548 1.582 12.387 1.00 95.75 99 THR A O 1
ATOM 772 N N . GLU A 1 100 ? 1.783 2.478 10.346 1.00 96.50 100 GLU A N 1
ATOM 773 C CA . GLU A 1 100 ? 0.629 3.377 10.464 1.00 96.50 100 GLU A CA 1
ATOM 774 C C . GLU A 1 100 ? -0.676 2.600 10.688 1.00 96.50 100 GLU A C 1
ATOM 776 O O . GLU A 1 100 ? -1.446 2.892 11.601 1.00 96.50 100 GLU A O 1
ATOM 781 N N . ARG A 1 101 ? -0.895 1.533 9.909 1.00 96.75 101 ARG A N 1
ATOM 782 C CA . ARG A 1 101 ? -2.050 0.640 10.092 1.00 96.75 101 ARG A CA 1
ATOM 783 C C . ARG A 1 101 ? -2.065 -0.019 11.468 1.00 96.75 101 ARG A C 1
ATOM 785 O O . ARG A 1 101 ? -3.130 -0.149 12.071 1.00 96.75 101 ARG A O 1
ATOM 792 N N . LEU A 1 102 ? -0.902 -0.447 11.955 1.00 97.75 102 LEU A N 1
ATOM 793 C CA . LEU A 1 102 ? -0.770 -1.060 13.273 1.00 97.75 102 LEU A CA 1
ATOM 794 C C . LEU A 1 102 ? -1.093 -0.058 14.386 1.00 97.75 102 LEU A C 1
ATOM 796 O O . LEU A 1 102 ? -1.846 -0.398 15.297 1.00 97.75 102 LEU A O 1
ATOM 800 N N . ASN A 1 103 ? -0.594 1.174 14.282 1.00 97.38 103 ASN A N 1
ATOM 801 C CA . ASN A 1 103 ? -0.912 2.247 15.223 1.00 97.38 103 ASN A CA 1
ATOM 802 C C . ASN A 1 103 ? -2.415 2.541 15.236 1.00 97.38 103 ASN A C 1
ATOM 804 O O . ASN A 1 103 ? -3.034 2.479 16.295 1.00 97.38 103 ASN A O 1
ATOM 808 N N . GLN A 1 104 ? -3.033 2.717 14.065 1.00 97.62 104 GLN A N 1
ATOM 809 C CA . GLN A 1 104 ? -4.475 2.942 13.967 1.00 97.62 104 GLN A CA 1
ATOM 810 C C . GLN A 1 104 ? -5.291 1.782 14.563 1.00 97.62 104 GLN A C 1
ATOM 812 O O . GLN A 1 104 ? -6.307 2.004 15.223 1.00 97.62 104 GLN A O 1
ATOM 817 N N . SER A 1 105 ? -4.868 0.534 14.346 1.00 97.62 105 SER A N 1
ATOM 818 C CA . SER A 1 105 ? -5.520 -0.626 14.959 1.00 97.62 105 SER A CA 1
ATOM 819 C C . SER A 1 105 ? -5.354 -0.640 16.480 1.00 97.62 105 SER A C 1
ATOM 821 O O . SER A 1 105 ? -6.293 -0.997 17.186 1.00 97.62 105 SER A O 1
ATOM 823 N N . SER A 1 106 ? -4.178 -0.265 16.986 1.00 97.69 106 SER A N 1
ATOM 824 C CA . SER A 1 106 ? -3.892 -0.171 18.420 1.00 97.69 106 SER A CA 1
ATOM 825 C C . SER A 1 106 ? -4.784 0.870 19.095 1.00 97.69 106 SER A C 1
ATOM 827 O O . SER A 1 106 ? -5.396 0.579 20.124 1.00 97.69 106 SER A O 1
ATOM 829 N N . ASP A 1 107 ? -4.936 2.041 18.479 1.00 97.94 107 ASP A N 1
ATOM 830 C CA . ASP A 1 107 ? -5.790 3.110 18.998 1.00 97.94 107 ASP A CA 1
ATOM 831 C C . ASP A 1 107 ? -7.264 2.694 19.002 1.00 97.94 107 ASP A C 1
ATOM 833 O O . ASP A 1 107 ? -7.920 2.787 20.035 1.00 97.94 107 ASP A O 1
ATOM 837 N N . ARG A 1 108 ? -7.757 2.071 17.922 1.00 97.81 108 ARG A N 1
ATOM 838 C CA . ARG A 1 108 ? -9.123 1.513 17.887 1.00 97.81 108 ARG A CA 1
ATOM 839 C C . ARG A 1 108 ? -9.377 0.472 18.977 1.00 97.81 108 ARG A C 1
ATOM 841 O O . ARG A 1 108 ? -10.472 0.425 19.528 1.00 97.81 108 ARG A O 1
ATOM 848 N N . ILE A 1 109 ? -8.392 -0.375 19.286 1.00 98.12 109 ILE A N 1
ATOM 849 C CA . ILE A 1 109 ? -8.508 -1.367 20.366 1.00 98.12 109 ILE A CA 1
ATOM 850 C C . ILE A 1 109 ? -8.561 -0.674 21.731 1.00 98.12 109 ILE A C 1
ATOM 852 O O . ILE A 1 109 ? -9.363 -1.067 22.581 1.00 98.12 109 ILE A O 1
ATOM 856 N N . LYS A 1 110 ? -7.733 0.353 21.957 1.00 98.12 110 LYS A N 1
ATOM 857 C CA . LYS A 1 110 ? -7.759 1.140 23.200 1.00 98.12 110 LYS A CA 1
ATOM 858 C C . LYS A 1 110 ? -9.099 1.848 23.381 1.00 98.12 110 LYS A C 1
ATOM 860 O O . LYS A 1 110 ? -9.672 1.756 24.465 1.00 98.12 110 LYS A O 1
ATOM 865 N N . ASP A 1 111 ? -9.608 2.473 22.325 1.00 98.12 111 ASP A N 1
ATOM 866 C CA . ASP A 1 111 ? -10.904 3.149 22.331 1.00 98.12 111 ASP A CA 1
ATOM 867 C C . ASP A 1 111 ? -12.038 2.151 22.582 1.00 98.12 111 ASP A C 1
ATOM 869 O O . ASP A 1 111 ? -12.847 2.351 23.483 1.00 98.12 111 ASP A O 1
ATOM 873 N N . GLY A 1 112 ? -12.043 1.012 21.880 1.00 98.00 112 GLY A N 1
ATOM 874 C CA . GLY A 1 112 ? -13.031 -0.047 22.096 1.00 98.00 112 GLY A CA 1
ATOM 875 C C . GLY A 1 112 ? -13.012 -0.595 23.525 1.00 98.00 112 GLY A C 1
ATOM 876 O O . GLY A 1 112 ? -14.065 -0.799 24.128 1.00 98.00 112 GLY A O 1
ATOM 877 N N . ARG A 1 113 ? -11.820 -0.773 24.113 1.00 98.06 113 ARG A N 1
ATOM 878 C CA . ARG A 1 113 ? -11.681 -1.172 25.520 1.00 98.06 113 ARG A CA 1
ATOM 879 C C . ARG A 1 113 ? -12.242 -0.112 26.464 1.00 98.06 113 ARG A C 1
ATOM 881 O O . ARG A 1 113 ? -12.900 -0.471 27.435 1.00 98.06 113 ARG A O 1
ATOM 888 N N . ARG A 1 114 ? -11.990 1.170 26.194 1.00 97.94 114 ARG A N 1
ATOM 889 C CA . ARG A 1 114 ? -12.524 2.279 26.988 1.00 97.94 114 ARG A CA 1
ATOM 890 C C . ARG A 1 114 ? -14.052 2.302 26.942 1.00 97.94 114 ARG A C 1
ATOM 892 O O . ARG A 1 114 ? -14.675 2.273 27.996 1.00 97.94 114 ARG A O 1
ATOM 899 N N . THR A 1 115 ? -14.644 2.280 25.750 1.00 98.06 115 THR A N 1
ATOM 900 C CA . THR A 1 115 ? -16.106 2.276 25.579 1.00 98.06 115 THR A CA 1
ATOM 901 C C . THR A 1 115 ? -16.754 1.067 26.252 1.00 98.06 115 THR A C 1
ATOM 903 O O . THR A 1 115 ? -17.822 1.186 26.846 1.00 98.06 115 THR A O 1
ATOM 906 N N . MET A 1 116 ? -16.111 -0.102 26.200 1.00 98.06 116 MET A N 1
ATOM 907 C CA . MET A 1 116 ? -16.604 -1.305 26.873 1.00 98.06 116 MET A CA 1
ATOM 908 C C . MET A 1 116 ? -16.618 -1.155 28.401 1.00 98.06 116 MET A C 1
ATOM 910 O O . MET A 1 116 ? -17.602 -1.545 29.020 1.00 98.06 116 MET A O 1
ATOM 914 N N . LEU A 1 117 ? -15.584 -0.549 28.997 1.00 97.88 117 LEU A N 1
ATOM 915 C CA . LEU A 1 117 ? -15.558 -0.251 30.436 1.00 97.88 117 LEU A CA 1
ATOM 916 C C . LEU A 1 117 ? -16.630 0.777 30.824 1.00 97.88 117 LEU A C 1
ATOM 918 O O . LEU A 1 117 ? -17.342 0.577 31.801 1.00 97.88 117 LEU A O 1
ATOM 922 N N . GLU A 1 118 ? -16.797 1.837 30.028 1.00 97.62 118 GLU A N 1
ATOM 923 C CA . GLU A 1 118 ? -17.866 2.829 30.230 1.00 97.62 118 GLU A CA 1
ATOM 924 C C . GLU A 1 118 ? -19.259 2.169 30.136 1.00 97.62 118 GLU A C 1
ATOM 926 O O . GLU A 1 118 ? -20.168 2.492 30.899 1.00 97.62 118 GLU A O 1
ATOM 931 N N . THR A 1 119 ? -19.428 1.188 29.243 1.00 97.25 119 THR A N 1
ATOM 932 C CA . THR A 1 119 ? -20.681 0.427 29.098 1.00 97.25 119 THR A CA 1
ATOM 933 C C . THR A 1 119 ? -20.921 -0.525 30.273 1.00 97.25 119 THR A C 1
ATOM 935 O O . THR A 1 119 ? -22.065 -0.696 30.691 1.00 97.25 119 THR A O 1
ATOM 938 N N . GLU A 1 120 ? -19.868 -1.136 30.824 1.00 97.62 120 GLU A N 1
ATOM 939 C CA . GLU A 1 120 ? -19.953 -1.955 32.039 1.00 97.62 120 GLU A CA 1
ATOM 940 C C . GLU A 1 120 ? -20.405 -1.110 33.237 1.00 97.62 120 GLU A C 1
ATOM 942 O O . GLU A 1 120 ? -21.340 -1.495 33.938 1.00 97.62 120 GLU A O 1
ATOM 947 N N . GLU A 1 121 ? -19.814 0.072 33.422 1.00 97.25 121 GLU A N 1
ATOM 948 C CA . GLU A 1 121 ? -20.187 1.012 34.485 1.00 97.25 121 GLU A CA 1
ATOM 949 C C . GLU A 1 121 ? -21.655 1.456 34.370 1.00 97.25 121 GLU A C 1
ATOM 951 O O . GLU A 1 121 ? -22.412 1.383 35.342 1.00 97.25 121 GLU A O 1
ATOM 956 N N . LEU A 1 122 ? -22.097 1.829 33.163 1.00 97.94 122 LEU A N 1
ATOM 957 C CA . LEU A 1 122 ? -23.505 2.142 32.899 1.00 97.94 122 LEU A CA 1
ATOM 958 C C . LEU A 1 122 ? -24.420 0.942 33.180 1.00 97.94 122 LEU A C 1
ATOM 960 O O . LEU A 1 122 ? -25.488 1.104 33.770 1.00 97.94 122 LEU A O 1
ATOM 964 N N . GLY A 1 123 ? -24.000 -0.266 32.799 1.00 97.62 123 GLY A N 1
ATOM 965 C CA . GLY A 1 123 ? -24.730 -1.501 33.078 1.00 97.62 123 GLY A CA 1
ATOM 966 C C . GLY A 1 123 ? -24.920 -1.748 34.577 1.00 97.62 123 GLY A C 1
ATOM 967 O O . GLY A 1 123 ? -26.022 -2.099 35.005 1.00 97.62 123 GLY A O 1
ATOM 968 N N . VAL A 1 124 ? -23.884 -1.505 35.386 1.00 97.94 124 VAL A N 1
ATOM 969 C CA . VAL A 1 124 ? -23.963 -1.586 36.854 1.00 97.94 124 VAL A CA 1
ATOM 970 C C . VAL A 1 124 ? -24.973 -0.578 37.407 1.00 97.94 124 VAL A C 1
ATOM 972 O O . VAL A 1 124 ? -25.820 -0.965 38.215 1.00 97.94 124 VAL A O 1
ATOM 975 N N . SER A 1 125 ? -24.944 0.676 36.942 1.00 97.81 125 SER A N 1
ATOM 976 C CA . SER A 1 125 ? -25.906 1.707 37.364 1.00 97.81 125 SER A CA 1
ATOM 977 C C . SER A 1 125 ? -27.347 1.311 37.030 1.00 97.81 125 SER A C 1
ATOM 979 O O . SER A 1 125 ? -28.223 1.378 37.889 1.00 97.81 125 SER A O 1
ATOM 981 N N . ILE A 1 126 ? -27.599 0.813 35.814 1.00 97.88 126 ILE A N 1
ATOM 982 C CA . ILE A 1 126 ? -28.938 0.370 35.393 1.00 97.88 126 ILE A CA 1
ATOM 983 C C . ILE A 1 126 ? -29.444 -0.775 36.280 1.00 97.88 126 ILE A C 1
ATOM 985 O O . ILE A 1 126 ? -30.613 -0.792 36.667 1.00 97.88 126 ILE A O 1
ATOM 989 N N . LEU A 1 127 ? -28.583 -1.738 36.624 1.00 98.12 127 LEU A N 1
ATOM 990 C CA . LEU A 1 127 ? -28.959 -2.845 37.508 1.00 98.12 127 LEU A CA 1
ATOM 991 C C . LEU A 1 127 ? -29.286 -2.366 38.930 1.00 98.12 127 LEU A C 1
ATOM 993 O O . LEU A 1 127 ? -30.229 -2.878 39.540 1.00 98.12 127 LEU A O 1
ATOM 997 N N . GLN A 1 128 ? -28.547 -1.382 39.449 1.00 98.00 128 GLN A N 1
ATOM 998 C CA . GLN A 1 128 ? -28.834 -0.756 40.743 1.00 98.00 128 GLN A CA 1
ATOM 999 C C . GLN A 1 128 ? -30.168 0.003 40.727 1.00 98.00 128 GLN A C 1
ATOM 1001 O O . GLN A 1 128 ? -30.971 -0.145 41.656 1.00 98.00 128 GLN A O 1
ATOM 1006 N N . ASP A 1 129 ? -30.448 0.745 39.656 1.00 98.19 129 ASP A N 1
ATOM 1007 C CA . ASP A 1 129 ? -31.713 1.460 39.478 1.00 98.19 129 ASP A CA 1
ATOM 1008 C C . ASP A 1 129 ? -32.890 0.488 39.384 1.00 98.19 129 ASP A C 1
ATOM 1010 O O . ASP A 1 129 ? -33.893 0.654 40.080 1.00 98.19 129 ASP A O 1
ATOM 1014 N N . LEU A 1 130 ? -32.761 -0.581 38.592 1.00 98.12 130 LEU A N 1
ATOM 1015 C CA . LEU A 1 130 ? -33.801 -1.600 38.444 1.00 98.12 130 LEU A CA 1
ATOM 1016 C C . LEU A 1 130 ? -34.067 -2.333 39.769 1.00 98.12 130 LEU A C 1
ATOM 1018 O O . LEU A 1 130 ? -35.218 -2.618 40.110 1.00 98.12 130 LEU A O 1
ATOM 1022 N N . HIS A 1 131 ? -33.014 -2.610 40.546 1.00 97.31 131 HIS A N 1
ATOM 1023 C CA . HIS A 1 131 ? -33.155 -3.166 41.889 1.00 97.31 131 HIS A CA 1
ATOM 1024 C C . HIS A 1 131 ? -33.929 -2.214 42.807 1.00 97.31 131 HIS A C 1
ATOM 1026 O O . HIS A 1 131 ? -34.872 -2.637 43.475 1.00 97.31 131 HIS A O 1
ATOM 1032 N N . SER A 1 132 ? -33.573 -0.929 42.806 1.00 97.38 132 SER A N 1
ATOM 1033 C CA . SER A 1 132 ? -34.235 0.095 43.619 1.00 97.38 132 SER A CA 1
ATOM 1034 C C . SER A 1 132 ? -35.707 0.259 43.227 1.00 97.38 132 SER A C 1
ATOM 1036 O O . SER A 1 132 ? -36.582 0.231 44.092 1.00 97.38 132 SER A O 1
ATOM 1038 N N . GLN A 1 133 ? -36.007 0.307 41.923 1.00 97.81 133 GLN A N 1
ATOM 1039 C CA . GLN A 1 133 ? -37.376 0.340 41.395 1.00 97.81 133 GLN A CA 1
ATOM 1040 C C . GLN A 1 133 ? -38.190 -0.879 41.840 1.00 97.81 133 GLN A C 1
ATOM 1042 O O . GLN A 1 133 ? -39.340 -0.737 42.261 1.00 97.81 133 GLN A O 1
ATOM 1047 N N . ARG A 1 134 ? -37.595 -2.080 41.810 1.00 97.62 134 ARG A N 1
ATOM 1048 C CA . ARG A 1 134 ? -38.242 -3.297 42.317 1.00 97.62 134 ARG A CA 1
ATOM 1049 C C . ARG A 1 134 ? -38.599 -3.167 43.797 1.00 97.62 134 ARG A C 1
ATOM 1051 O O . ARG A 1 134 ? -39.715 -3.527 44.164 1.00 97.62 134 ARG A O 1
ATOM 1058 N N . GLN A 1 135 ? -37.694 -2.659 44.636 1.00 96.88 135 GLN A N 1
ATOM 1059 C CA . GLN A 1 135 ? -37.984 -2.458 46.061 1.00 96.88 135 GLN A CA 1
ATOM 1060 C C . GLN A 1 135 ? -39.120 -1.449 46.262 1.00 96.88 135 GLN A C 1
ATOM 1062 O O . GLN A 1 135 ? -40.057 -1.732 47.005 1.00 96.88 135 GLN A O 1
ATOM 1067 N N . SER A 1 136 ? -39.109 -0.318 45.548 1.00 96.25 136 SER A N 1
ATOM 1068 C CA . SER A 1 136 ? -40.196 0.669 45.608 1.00 96.25 136 SER A CA 1
ATOM 1069 C C . SER A 1 136 ? -41.553 0.076 45.216 1.00 96.25 136 SER A C 1
ATOM 1071 O O . SER A 1 136 ? -42.544 0.328 45.900 1.00 96.25 136 SER A O 1
ATOM 1073 N N . LEU A 1 137 ? -41.610 -0.753 44.166 1.00 96.25 137 LEU 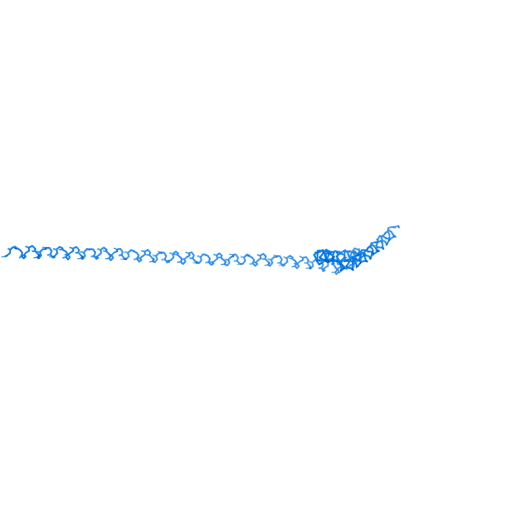A N 1
ATOM 1074 C CA . LEU A 1 137 ? -42.840 -1.442 43.758 1.00 96.25 137 LEU A CA 1
ATOM 1075 C C . LEU A 1 137 ? -43.314 -2.461 44.801 1.00 96.25 137 LEU A C 1
ATOM 1077 O O . LEU A 1 137 ? -44.510 -2.537 45.074 1.00 96.25 137 LEU A O 1
ATOM 1081 N N . LEU A 1 138 ? -42.397 -3.223 45.406 1.00 95.56 138 LEU A N 1
ATOM 1082 C CA . LEU A 1 138 ? -42.731 -4.159 46.484 1.00 95.56 138 LEU A CA 1
ATOM 1083 C C . LEU A 1 138 ? -43.271 -3.427 47.715 1.00 95.56 138 LEU A C 1
ATOM 1085 O O . LEU A 1 138 ? -44.261 -3.862 48.300 1.00 95.56 138 LEU A O 1
ATOM 1089 N N . HIS A 1 139 ? -42.664 -2.299 48.088 1.00 93.38 139 HIS A N 1
ATOM 1090 C CA . HIS A 1 139 ? -43.165 -1.460 49.172 1.00 93.38 139 HIS A CA 1
ATOM 1091 C C . HIS A 1 139 ? -44.558 -0.915 48.857 1.00 93.38 139 HIS A C 1
ATOM 1093 O O . HIS A 1 139 ? -45.459 -1.098 49.669 1.00 93.38 139 HIS A O 1
ATOM 1099 N N . ALA A 1 140 ? -44.768 -0.343 47.669 1.00 92.69 140 ALA A N 1
ATOM 1100 C CA . ALA A 1 140 ? -46.078 0.152 47.253 1.00 92.69 140 ALA A CA 1
ATOM 1101 C C . ALA A 1 140 ? -47.145 -0.957 47.263 1.00 92.69 140 ALA A C 1
ATOM 1103 O O . ALA A 1 140 ? -48.249 -0.741 47.760 1.00 92.69 140 ALA A O 1
ATOM 1104 N N . ASN A 1 141 ? -46.813 -2.159 46.778 1.00 91.81 141 ASN A N 1
ATOM 1105 C CA . ASN A 1 141 ? -47.724 -3.304 46.784 1.00 91.81 141 ASN A CA 1
ATOM 1106 C C . ASN A 1 141 ? -48.090 -3.745 48.212 1.00 91.81 141 ASN A C 1
ATOM 1108 O O . ASN A 1 141 ? -49.272 -3.896 48.520 1.00 91.81 141 ASN A O 1
ATOM 1112 N N . ASN A 1 142 ? -47.099 -3.868 49.102 1.00 89.00 142 ASN A N 1
ATOM 1113 C CA . ASN A 1 142 ? -47.329 -4.187 50.513 1.00 89.00 142 ASN A CA 1
ATOM 1114 C C . ASN A 1 142 ? -48.206 -3.132 51.194 1.00 89.00 142 ASN A C 1
ATOM 1116 O O . ASN A 1 142 ? -49.141 -3.481 51.909 1.00 89.00 142 ASN A O 1
ATOM 1120 N N . THR A 1 143 ? -47.941 -1.846 50.948 1.00 89.12 143 THR A N 1
ATOM 1121 C CA . THR A 1 143 ? -48.733 -0.741 51.492 1.00 89.12 143 THR A CA 1
ATOM 1122 C C . THR A 1 143 ? -50.187 -0.809 51.019 1.00 89.12 143 THR A C 1
ATOM 1124 O O . THR A 1 143 ? -51.094 -0.733 51.843 1.00 89.12 143 THR A O 1
ATOM 1127 N N . VAL A 1 144 ? -50.428 -1.015 49.720 1.00 88.75 144 VAL A N 1
ATOM 1128 C CA . VAL A 1 144 ? -51.786 -1.158 49.164 1.00 88.75 144 VAL A CA 1
ATOM 1129 C C . VAL A 1 144 ? -52.505 -2.382 49.737 1.00 88.75 144 VAL A C 1
ATOM 1131 O O . VAL A 1 144 ? -53.674 -2.276 50.098 1.00 88.75 144 VAL A O 1
ATOM 1134 N N . SER A 1 145 ? -51.819 -3.520 49.875 1.00 85.81 145 SER A N 1
ATOM 1135 C CA . SER A 1 145 ? -52.379 -4.728 50.497 1.00 85.81 145 SER A CA 1
ATOM 1136 C C . SER A 1 145 ? -52.805 -4.479 51.949 1.00 85.81 145 SER A C 1
ATOM 1138 O O . SER A 1 145 ? -53.898 -4.871 52.357 1.00 85.81 145 SER A O 1
ATOM 1140 N N . LEU A 1 146 ? -51.989 -3.746 52.713 1.00 81.81 146 LEU A N 1
ATOM 1141 C CA . LEU A 1 146 ? -52.269 -3.427 54.113 1.00 81.81 146 LEU A CA 1
ATOM 1142 C C . LEU A 1 146 ? -53.496 -2.511 54.264 1.00 81.81 146 LEU A C 1
ATOM 1144 O O . LEU A 1 146 ? -54.369 -2.785 55.086 1.00 81.81 146 LEU A O 1
ATOM 1148 N N . TYR A 1 147 ? -53.607 -1.470 53.430 1.00 80.62 147 TYR A N 1
ATOM 1149 C CA . TYR A 1 147 ? -54.789 -0.600 53.415 1.00 80.62 147 TYR A CA 1
ATOM 1150 C C . TYR A 1 147 ? -56.040 -1.328 52.906 1.00 80.62 147 TYR A C 1
ATOM 1152 O O . TYR A 1 147 ? -57.120 -1.152 53.469 1.00 80.62 147 TYR A O 1
ATOM 1160 N N . GLY A 1 148 ? -55.895 -2.193 51.899 1.00 78.31 148 GLY A N 1
ATOM 1161 C CA . GLY A 1 148 ? -56.975 -3.044 51.404 1.00 78.31 148 GLY A CA 1
ATOM 1162 C C . GLY A 1 148 ? -57.510 -3.993 52.477 1.00 78.31 148 GLY A C 1
ATOM 1163 O O . GLY A 1 148 ? -58.710 -4.098 52.650 1.00 78.31 148 GLY A O 1
ATOM 1164 N N . LEU A 1 149 ? -56.659 -4.628 53.278 1.00 68.44 149 LEU A N 1
ATOM 1165 C CA . LEU A 1 149 ? -57.113 -5.490 54.380 1.00 68.44 149 LEU A CA 1
ATOM 1166 C C . LEU A 1 149 ? -57.789 -4.701 55.519 1.00 68.44 149 LEU A C 1
ATOM 1168 O O . LEU A 1 149 ? -58.703 -5.209 56.174 1.00 68.44 149 LEU A O 1
ATOM 1172 N N . SER A 1 150 ? -57.392 -3.444 55.734 1.00 69.75 150 SER A N 1
ATOM 1173 C CA . SER A 1 150 ? -58.020 -2.576 56.739 1.00 69.75 150 SER A CA 1
ATOM 1174 C C . SER A 1 150 ? -59.394 -2.034 56.324 1.00 69.75 150 SER A C 1
ATOM 1176 O O . SER A 1 150 ? -60.206 -1.740 57.193 1.00 69.75 150 SER A O 1
ATOM 1178 N N . SER A 1 151 ? -59.700 -1.940 55.022 1.00 67.25 151 SER A N 1
ATOM 1179 C CA . SER A 1 151 ? -60.999 -1.432 54.548 1.00 67.25 151 SER A CA 1
ATOM 1180 C C . SER A 1 151 ? -62.104 -2.490 54.484 1.00 67.25 151 SER A C 1
ATOM 1182 O O . SER A 1 151 ? -63.269 -2.134 54.358 1.00 67.25 151 SER A O 1
ATOM 1184 N N . TRP A 1 152 ? -61.754 -3.775 54.587 1.00 58.50 152 TRP A N 1
ATOM 1185 C CA . TRP A 1 152 ? -62.707 -4.894 54.633 1.00 58.50 152 TRP A CA 1
ATOM 1186 C C . TRP A 1 152 ? -63.003 -5.380 56.060 1.00 58.50 152 TRP A C 1
ATOM 1188 O O . TRP A 1 152 ? -63.802 -6.296 56.239 1.00 58.50 152 TRP A O 1
ATOM 1198 N N . SER A 1 153 ? -62.341 -4.806 57.070 1.00 56.59 153 SER A N 1
ATOM 1199 C CA . SER A 1 153 ? -62.486 -5.182 58.484 1.00 56.59 153 SER A CA 1
ATOM 1200 C C . SER A 1 153 ? -63.223 -4.143 59.347 1.00 56.59 153 SER A C 1
ATOM 1202 O O . SER A 1 153 ? -63.275 -4.306 60.566 1.00 56.59 153 SER A O 1
ATOM 1204 N N . GLY A 1 154 ? -63.827 -3.119 58.731 1.00 49.41 154 GLY A N 1
ATOM 1205 C CA . GLY A 1 154 ? -64.778 -2.184 59.354 1.00 49.41 154 GLY A CA 1
ATOM 1206 C C . GLY A 1 154 ? -66.145 -2.271 58.695 1.00 49.41 154 GLY A C 1
ATOM 1207 O O . GLY A 1 154 ? -67.145 -2.110 59.427 1.00 49.41 154 GLY A O 1
#

pLDDT: mean 85.38, std 12.62, range [49.41, 98.19]

Secondary structure (DSSP, 8-state):
-HHHHHHHHHHHHHHHHHHHHHHHHHHHHHHHTS-HHHHHHHHHHHHHHHHHHHHHHHHHHHHHTTT--HHHHHHHHHHHHHHHHHHHHHHHHHHHHHHHHHHHHHHHHHHHHHHHHHHHHHHHHHHHHHHHHHHHHHHHHHHHHHHHHHHS--